Protein AF-A0A9N9P873-F1 (afdb_monomer_lite)

Organism: NCBI:txid1348616

pLDDT: mean 89.62, std 13.27, range [35.25, 96.69]

Sequence (82 aa):
GGGYSFFSGKDASRSYVTGCFETHLTHDLRGLTREQLKDLENWVSFYRDHHTYYR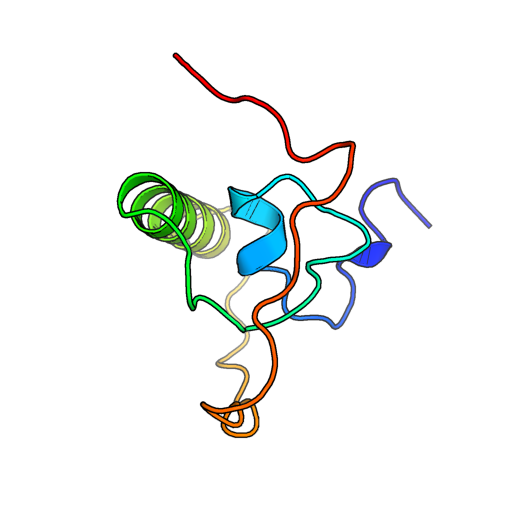VGRVVHKPIDPNSPIPPPCNDASDKKS

Structure (mmCIF, N/CA/C/O backbone):
data_AF-A0A9N9P873-F1
#
_entry.id   AF-A0A9N9P873-F1
#
loop_
_atom_site.group_PDB
_atom_site.id
_atom_site.type_symbol
_atom_site.label_atom_id
_atom_site.label_alt_id
_atom_site.label_comp_id
_atom_site.label_asym_id
_atom_site.label_entity_id
_atom_site.label_seq_id
_atom_site.pdbx_PDB_ins_code
_atom_site.Cartn_x
_atom_site.Cartn_y
_atom_site.Cartn_z
_atom_site.occupancy
_atom_site.B_iso_or_equiv
_atom_site.auth_seq_id
_atom_site.auth_comp_id
_atom_site.auth_asym_id
_atom_site.auth_atom_id
_atom_site.pdbx_PDB_model_num
ATOM 1 N N . GLY A 1 1 ? 19.885 -3.853 1.655 1.00 56.22 1 GLY A N 1
ATOM 2 C CA . GLY A 1 1 ? 18.466 -3.645 1.303 1.00 56.22 1 GLY A CA 1
ATOM 3 C C . GLY A 1 1 ? 18.162 -2.165 1.383 1.00 56.22 1 GLY A C 1
ATOM 4 O O . GLY A 1 1 ? 18.714 -1.520 2.262 1.00 56.22 1 GLY A O 1
ATOM 5 N N . GLY A 1 2 ? 17.377 -1.622 0.449 1.00 78.19 2 GLY A N 1
ATOM 6 C CA . GLY A 1 2 ? 16.993 -0.203 0.444 1.00 78.19 2 GLY A CA 1
ATOM 7 C C . GLY A 1 2 ? 15.817 0.109 1.377 1.00 78.19 2 GLY A C 1
ATOM 8 O O . GLY A 1 2 ? 15.200 -0.803 1.933 1.00 78.19 2 GLY A O 1
ATOM 9 N N . GLY A 1 3 ? 15.475 1.395 1.492 1.00 81.62 3 GLY A N 1
ATOM 10 C CA . GLY A 1 3 ? 14.441 1.910 2.403 1.00 81.62 3 GLY A CA 1
ATOM 11 C C . GLY A 1 3 ? 13.008 1.421 2.159 1.00 81.62 3 GLY A C 1
ATOM 12 O O . GLY A 1 3 ? 12.162 1.681 2.992 1.00 81.62 3 GLY A O 1
ATOM 13 N N . TYR A 1 4 ? 12.737 0.690 1.072 1.00 84.12 4 TYR A N 1
ATOM 14 C CA . TYR A 1 4 ? 11.425 0.090 0.763 1.00 84.12 4 TYR A CA 1
ATOM 15 C C . TYR A 1 4 ? 11.458 -1.444 0.709 1.00 84.12 4 TYR A C 1
ATOM 17 O O . TYR A 1 4 ? 10.554 -2.088 0.180 1.00 84.12 4 TYR A O 1
ATOM 25 N N . SER A 1 5 ? 12.522 -2.063 1.228 1.00 88.81 5 SER A N 1
ATOM 26 C CA . SER A 1 5 ? 12.710 -3.518 1.148 1.00 88.81 5 SER A CA 1
ATOM 27 C C . SER A 1 5 ? 11.620 -4.335 1.854 1.00 88.81 5 SER A C 1
ATOM 29 O O . SER A 1 5 ? 11.404 -5.488 1.486 1.00 88.81 5 SER A O 1
ATOM 31 N N . PHE A 1 6 ? 10.889 -3.744 2.803 1.00 88.94 6 PHE A N 1
ATOM 32 C CA . PHE A 1 6 ? 9.756 -4.380 3.481 1.00 88.94 6 PHE A CA 1
ATOM 33 C C . PHE A 1 6 ? 8.579 -4.709 2.547 1.00 88.94 6 PHE A C 1
ATOM 35 O O . PHE A 1 6 ? 7.815 -5.621 2.869 1.00 88.94 6 PHE A O 1
ATOM 42 N N . PHE A 1 7 ? 8.467 -4.048 1.386 1.00 92.62 7 PHE A N 1
ATOM 43 C CA . PHE A 1 7 ? 7.444 -4.331 0.371 1.00 92.62 7 PHE A CA 1
ATOM 44 C C . PHE A 1 7 ? 7.777 -5.517 -0.541 1.00 92.62 7 PHE A C 1
ATOM 46 O O . PHE A 1 7 ? 6.887 -6.059 -1.197 1.00 92.62 7 PHE A O 1
ATOM 53 N N . SER A 1 8 ? 9.037 -5.951 -0.595 1.00 92.81 8 SER A N 1
ATOM 54 C CA . SER A 1 8 ? 9.463 -7.020 -1.499 1.00 92.81 8 SER A CA 1
ATOM 55 C C . SER A 1 8 ? 8.695 -8.322 -1.244 1.00 92.81 8 SER A C 1
ATOM 57 O O . SER A 1 8 ? 8.752 -8.885 -0.151 1.00 92.81 8 SER A O 1
ATOM 59 N N . GLY A 1 9 ? 8.006 -8.820 -2.276 1.00 93.06 9 GLY A N 1
ATOM 60 C CA . GLY A 1 9 ? 7.300 -10.106 -2.244 1.00 93.06 9 GLY A CA 1
ATOM 61 C C . GLY A 1 9 ? 6.019 -10.130 -1.405 1.00 93.06 9 GLY A C 1
ATOM 62 O O . GLY A 1 9 ? 5.538 -11.215 -1.083 1.00 93.06 9 GLY A O 1
ATOM 63 N N . LYS A 1 10 ? 5.467 -8.969 -1.037 1.00 94.62 10 LYS A N 1
ATOM 64 C CA . LYS A 1 10 ? 4.247 -8.856 -0.226 1.00 94.62 10 LYS A CA 1
ATOM 65 C C . LYS A 1 10 ? 3.214 -7.976 -0.916 1.00 94.62 10 LYS A C 1
ATOM 67 O O . LYS A 1 10 ? 3.557 -7.136 -1.743 1.00 94.62 10 LYS A O 1
ATOM 72 N N . ASP A 1 11 ? 1.950 -8.152 -0.544 1.00 95.56 11 ASP A N 1
ATOM 73 C CA . ASP A 1 11 ? 0.927 -7.167 -0.883 1.00 95.56 11 ASP A CA 1
ATOM 74 C C . ASP A 1 11 ? 1.084 -5.958 0.050 1.00 95.56 11 ASP A C 1
ATOM 76 O O . ASP A 1 11 ? 1.022 -6.092 1.270 1.00 95.56 11 ASP A O 1
ATOM 80 N N . ALA A 1 12 ? 1.341 -4.790 -0.531 1.00 95.12 12 ALA A N 1
ATOM 81 C CA . ALA A 1 12 ? 1.524 -3.531 0.181 1.00 95.12 12 ALA A CA 1
ATOM 82 C C . ALA A 1 12 ? 0.323 -2.579 0.024 1.00 95.12 12 ALA A C 1
ATOM 84 O O . ALA A 1 12 ? 0.406 -1.424 0.438 1.00 95.12 12 ALA A O 1
ATOM 85 N N . SER A 1 13 ? -0.794 -3.037 -0.553 1.00 95.62 13 SER A N 1
ATOM 86 C CA . SER A 1 13 ? -1.956 -2.209 -0.912 1.00 95.62 13 SER A CA 1
ATOM 87 C C . SER A 1 13 ? -2.474 -1.392 0.268 1.00 95.62 13 SER A C 1
ATOM 89 O O . SER A 1 13 ? -2.583 -0.170 0.182 1.00 95.62 13 SER A O 1
ATOM 91 N N . ARG A 1 14 ? -2.730 -2.045 1.410 1.00 95.94 14 ARG A N 1
ATOM 92 C CA . ARG A 1 14 ? -3.172 -1.352 2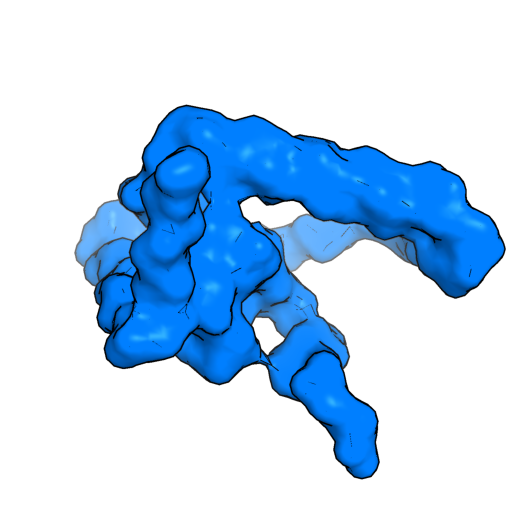.628 1.00 95.94 14 ARG A CA 1
ATOM 93 C C . ARG A 1 14 ? -2.108 -0.383 3.141 1.00 95.94 14 ARG A C 1
ATOM 95 O O . ARG A 1 14 ? -2.421 0.711 3.605 1.00 95.94 14 ARG A O 1
ATOM 102 N N . SER A 1 15 ? -0.848 -0.782 3.055 1.00 94.88 15 SER A N 1
ATOM 103 C CA . SER A 1 15 ? 0.295 -0.013 3.526 1.00 94.88 15 SER A CA 1
ATOM 104 C C . SER A 1 15 ? 0.450 1.333 2.810 1.00 94.88 15 SER A C 1
ATOM 106 O O . SER A 1 15 ? 0.600 2.359 3.472 1.00 94.88 15 SER A O 1
ATOM 108 N N . TYR A 1 16 ? 0.300 1.355 1.479 1.00 92.56 16 TYR A N 1
ATOM 109 C CA . TYR A 1 16 ? 0.406 2.571 0.659 1.00 92.56 16 TYR A CA 1
ATOM 110 C C . TYR A 1 16 ? -0.541 3.696 1.081 1.00 92.56 16 TYR A C 1
ATOM 112 O O . TYR A 1 16 ? -0.197 4.869 0.949 1.00 92.56 16 TYR A O 1
ATOM 120 N N . VAL A 1 17 ? -1.726 3.345 1.582 1.00 94.75 17 VAL A N 1
ATOM 121 C CA . VAL A 1 17 ? -2.804 4.307 1.871 1.00 94.75 17 VAL A CA 1
ATOM 122 C C . VAL A 1 17 ? -2.997 4.578 3.360 1.00 94.75 17 VAL A C 1
ATOM 124 O O . VAL A 1 17 ? -3.701 5.505 3.747 1.00 94.75 17 VAL A O 1
ATOM 127 N N . THR A 1 18 ? -2.359 3.777 4.212 1.00 93.25 18 THR A N 1
ATOM 128 C CA . THR A 1 18 ? -2.388 3.956 5.671 1.00 93.25 18 THR A CA 1
ATOM 129 C C . THR A 1 18 ? -1.083 4.509 6.233 1.00 93.25 18 THR A C 1
ATOM 131 O O . THR A 1 18 ? -1.075 4.961 7.370 1.00 93.25 18 THR A O 1
ATOM 134 N N . GLY A 1 19 ? 0.023 4.450 5.482 1.00 91.06 19 GLY A N 1
ATOM 135 C CA . GLY A 1 19 ? 1.354 4.842 5.962 1.00 91.06 19 GLY A CA 1
ATOM 136 C C . GLY A 1 19 ? 2.029 3.803 6.866 1.00 91.06 19 GLY A C 1
ATOM 137 O O . GLY A 1 19 ? 3.199 3.946 7.203 1.00 91.06 19 GLY A O 1
ATOM 138 N N . CYS A 1 20 ? 1.340 2.714 7.215 1.00 92.81 20 CYS A N 1
ATOM 139 C CA . CYS A 1 20 ? 1.877 1.654 8.064 1.00 92.81 20 CYS A CA 1
ATOM 140 C C . CYS A 1 20 ? 2.733 0.662 7.269 1.00 92.81 20 CYS A C 1
ATOM 142 O O . CYS A 1 20 ? 2.304 -0.452 6.947 1.00 92.81 20 CYS A O 1
ATOM 144 N N . PHE A 1 21 ? 3.949 1.087 6.939 1.00 91.19 21 PHE A N 1
ATOM 145 C CA . PHE A 1 21 ? 4.900 0.387 6.066 1.00 91.19 21 PHE A CA 1
ATOM 146 C C . PHE A 1 21 ? 5.425 -0.945 6.607 1.00 91.19 21 PHE A C 1
ATOM 148 O O . PHE A 1 21 ? 5.758 -1.836 5.828 1.00 91.19 21 PHE A O 1
ATOM 155 N N . GLU A 1 22 ? 5.400 -1.137 7.923 1.00 89.31 22 GLU A N 1
ATOM 156 C CA . GLU A 1 22 ? 5.870 -2.379 8.545 1.00 89.31 22 GLU A CA 1
ATOM 157 C C . GLU A 1 22 ? 4.735 -3.351 8.896 1.00 89.31 22 GLU A C 1
ATOM 159 O O . GLU A 1 22 ? 4.910 -4.566 8.797 1.00 89.31 22 GLU A O 1
ATOM 164 N N . THR A 1 23 ? 3.556 -2.841 9.272 1.00 92.00 23 THR A N 1
ATOM 165 C CA . THR A 1 23 ? 2.468 -3.659 9.840 1.00 92.00 23 THR A CA 1
ATOM 166 C C . THR A 1 23 ? 1.302 -3.910 8.883 1.00 92.00 23 THR A C 1
ATOM 168 O O . THR A 1 23 ? 0.612 -4.917 9.023 1.00 92.00 23 THR A O 1
ATOM 171 N N . HIS A 1 24 ? 1.073 -3.055 7.879 1.00 94.88 24 HIS A N 1
ATOM 172 C CA . HIS A 1 24 ? -0.030 -3.202 6.914 1.00 94.88 24 HIS A CA 1
ATOM 173 C C . HIS A 1 24 ? 0.394 -3.855 5.591 1.00 94.88 24 HIS A C 1
ATOM 175 O O . HIS A 1 24 ? -0.114 -3.522 4.521 1.00 94.88 24 HIS A O 1
ATOM 181 N N . LEU A 1 25 ? 1.307 -4.822 5.664 1.00 94.69 25 LEU A N 1
ATOM 182 C CA . LEU A 1 25 ? 1.773 -5.620 4.527 1.00 94.69 25 LEU A CA 1
ATOM 183 C C . LEU A 1 25 ? 0.769 -6.743 4.202 1.00 94.69 25 LEU A C 1
ATOM 185 O O . LEU A 1 25 ? 1.053 -7.926 4.397 1.00 94.69 25 LEU A O 1
ATOM 189 N N . THR A 1 26 ? -0.442 -6.357 3.792 1.00 95.38 26 THR A N 1
ATOM 190 C CA . THR A 1 26 ? -1.579 -7.256 3.557 1.00 95.38 26 THR A CA 1
ATOM 191 C C . THR A 1 26 ? -2.527 -6.750 2.461 1.00 95.38 26 THR A C 1
ATOM 193 O O . THR A 1 26 ? -2.619 -5.547 2.205 1.00 95.38 26 THR A O 1
ATOM 196 N N . HIS A 1 27 ? -3.287 -7.682 1.872 1.00 96.06 27 HIS A N 1
ATOM 197 C CA . HIS A 1 27 ? -4.358 -7.435 0.897 1.00 96.06 27 HIS A CA 1
ATOM 198 C C . HIS A 1 27 ? -5.704 -7.052 1.545 1.00 96.06 27 HIS A C 1
ATOM 200 O O . HIS A 1 27 ? -6.716 -6.931 0.855 1.00 96.06 27 HIS A O 1
ATOM 206 N N . ASP A 1 28 ? -5.748 -6.889 2.872 1.00 96.69 28 ASP A N 1
ATOM 207 C CA . ASP A 1 28 ? -6.965 -6.523 3.603 1.00 96.69 28 ASP A CA 1
ATOM 208 C C . ASP A 1 28 ? -7.326 -5.040 3.454 1.00 96.69 28 ASP A C 1
ATOM 210 O O . ASP A 1 28 ? -6.738 -4.162 4.088 1.00 96.69 28 ASP A O 1
ATOM 214 N N . LEU A 1 29 ? -8.346 -4.769 2.643 1.00 95.94 29 LEU A N 1
ATOM 215 C CA . LEU A 1 29 ? -8.878 -3.426 2.406 1.00 95.94 29 LEU A CA 1
ATOM 216 C C . LEU A 1 29 ? -10.086 -3.081 3.294 1.00 95.94 29 LEU A C 1
ATOM 218 O O . LEU A 1 29 ? -10.647 -1.990 3.173 1.00 95.94 29 LEU A O 1
ATOM 222 N N . ARG A 1 30 ? -10.519 -3.985 4.186 1.00 95.75 30 ARG A N 1
ATOM 223 C CA . ARG A 1 30 ? -11.648 -3.723 5.093 1.00 95.75 30 ARG A CA 1
ATOM 224 C C . ARG A 1 30 ? -11.303 -2.566 6.027 1.00 95.75 30 ARG A C 1
ATOM 226 O O . ARG A 1 30 ? -10.171 -2.456 6.492 1.00 95.75 30 ARG A O 1
ATOM 233 N N . GLY A 1 31 ? -12.285 -1.717 6.324 1.00 93.31 31 GLY A N 1
ATOM 234 C CA . GLY A 1 31 ? -12.127 -0.593 7.254 1.00 93.31 31 GLY A CA 1
ATOM 235 C C . GLY A 1 31 ? -11.328 0.601 6.719 1.00 93.31 31 GLY A C 1
ATOM 236 O O . GLY A 1 31 ? -11.126 1.550 7.469 1.00 93.31 31 GLY A O 1
ATOM 237 N N . LEU A 1 32 ? -10.888 0.578 5.455 1.00 95.00 32 LEU A N 1
ATOM 238 C CA . LEU A 1 32 ? -10.316 1.757 4.803 1.00 95.00 32 LEU A CA 1
ATOM 239 C C . LEU A 1 32 ? -11.407 2.778 4.466 1.00 95.00 32 LEU A C 1
ATOM 241 O O . LEU A 1 32 ? -12.542 2.411 4.146 1.00 95.00 32 LEU A O 1
ATOM 245 N N . THR A 1 33 ? -11.060 4.064 4.518 1.00 95.06 33 THR A N 1
ATOM 246 C CA . THR A 1 33 ? -11.974 5.135 4.105 1.00 95.06 33 THR A CA 1
ATOM 247 C C . THR A 1 33 ? -12.122 5.180 2.583 1.00 95.06 33 THR A C 1
ATOM 249 O O . THR A 1 33 ? -11.343 4.583 1.836 1.00 95.06 33 THR A O 1
ATOM 252 N N . ARG A 1 34 ? -13.126 5.915 2.088 1.00 94.81 34 ARG A N 1
ATOM 253 C CA . ARG A 1 34 ? -13.323 6.088 0.639 1.00 94.81 34 ARG A CA 1
ATOM 254 C C . ARG A 1 34 ? -12.149 6.819 -0.007 1.00 94.81 34 ARG A C 1
ATOM 256 O O . ARG A 1 34 ? -11.766 6.489 -1.123 1.00 94.81 34 ARG A O 1
ATOM 263 N N . GLU A 1 35 ? -11.575 7.780 0.704 1.00 95.00 35 GLU A N 1
ATOM 264 C CA . GLU A 1 35 ? -10.403 8.543 0.285 1.00 95.00 35 GLU A CA 1
ATOM 265 C C . GLU A 1 35 ? -9.187 7.621 0.159 1.00 95.00 35 GLU A C 1
ATOM 267 O O . GLU A 1 35 ? -8.532 7.623 -0.876 1.00 95.00 35 GLU A O 1
ATOM 272 N N . GLN A 1 36 ? -8.960 6.742 1.140 1.00 95.31 36 GLN A N 1
ATOM 273 C CA . GLN A 1 36 ? -7.880 5.754 1.082 1.00 95.31 36 GLN A CA 1
ATOM 274 C C . GLN A 1 36 ? -8.054 4.762 -0.072 1.00 95.31 36 GLN A C 1
ATOM 276 O O . GLN A 1 36 ? -7.085 4.417 -0.740 1.00 95.31 36 GLN A O 1
ATOM 281 N N . LEU A 1 37 ? -9.279 4.307 -0.344 1.00 96.44 37 LEU A N 1
ATOM 282 C CA . LEU A 1 37 ? -9.544 3.434 -1.492 1.00 96.44 37 LEU A CA 1
ATOM 283 C C . LEU A 1 37 ? -9.281 4.151 -2.823 1.00 96.44 37 LEU A C 1
ATOM 285 O O . LEU A 1 37 ? -8.696 3.560 -3.728 1.00 96.44 37 LEU A O 1
ATOM 289 N N . LYS A 1 38 ? -9.637 5.434 -2.927 1.00 96.50 38 LYS A N 1
ATOM 290 C CA . LYS A 1 38 ? -9.309 6.260 -4.095 1.00 96.50 38 LYS A CA 1
ATOM 291 C C . LYS A 1 38 ? -7.796 6.446 -4.252 1.00 96.50 38 LYS A C 1
ATOM 293 O O . LYS A 1 38 ? -7.271 6.350 -5.358 1.00 96.50 38 LYS A O 1
ATOM 298 N N . ASP A 1 39 ? -7.077 6.664 -3.156 1.00 95.81 39 ASP A N 1
ATOM 299 C CA . ASP A 1 39 ? -5.618 6.767 -3.187 1.00 95.81 39 ASP A CA 1
ATOM 300 C C . ASP A 1 39 ? -4.958 5.448 -3.604 1.00 95.81 39 ASP A C 1
ATOM 302 O O . ASP A 1 39 ? -3.949 5.460 -4.311 1.00 95.81 39 ASP A O 1
ATOM 306 N N . LEU A 1 40 ? -5.555 4.304 -3.257 1.00 96.19 40 LEU A N 1
ATOM 307 C CA . LEU A 1 40 ? -5.094 3.005 -3.742 1.00 96.19 4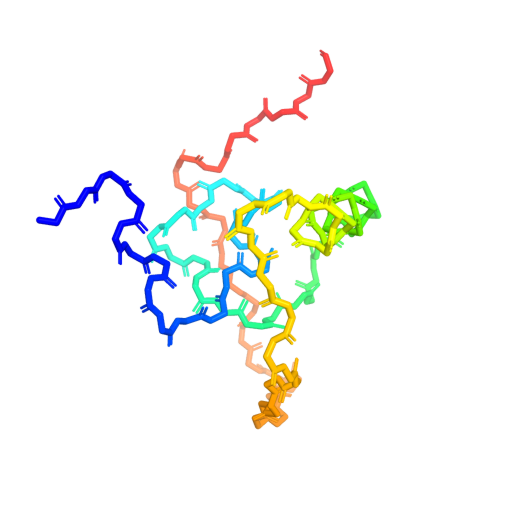0 LEU A CA 1
ATOM 308 C C . LEU A 1 40 ? -5.217 2.905 -5.269 1.00 96.19 40 LEU A C 1
ATOM 310 O O . LEU A 1 40 ? -4.287 2.441 -5.926 1.00 96.19 40 LEU A O 1
ATOM 314 N N . GLU A 1 41 ? -6.321 3.375 -5.854 1.00 96.25 41 GLU A N 1
ATOM 315 C CA . GLU A 1 41 ? -6.496 3.417 -7.314 1.00 96.25 41 GLU A CA 1
ATOM 316 C C . GLU A 1 41 ? -5.452 4.315 -8.001 1.00 96.25 41 GLU A C 1
ATOM 318 O O . GLU A 1 41 ? -4.951 3.979 -9.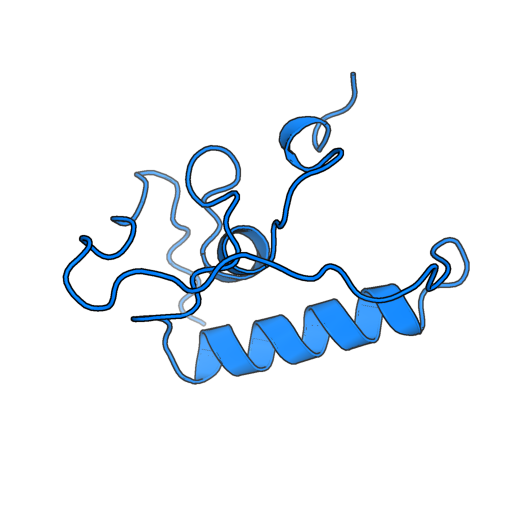084 1.00 96.25 41 GLU A O 1
ATOM 323 N N . ASN A 1 42 ? -5.072 5.423 -7.355 1.00 96.50 42 ASN A N 1
ATOM 324 C CA . ASN A 1 42 ? -3.995 6.293 -7.828 1.00 96.50 42 ASN A CA 1
ATOM 325 C C . ASN A 1 42 ? -2.647 5.557 -7.830 1.00 96.50 42 ASN A C 1
ATOM 327 O O . ASN A 1 42 ? -1.937 5.594 -8.835 1.00 96.50 42 ASN A O 1
ATOM 331 N N . TRP A 1 43 ? -2.315 4.832 -6.755 1.00 95.62 43 TRP A N 1
ATOM 332 C CA . TRP A 1 43 ? -1.101 4.009 -6.691 1.00 95.62 43 TRP A CA 1
ATOM 333 C C . TRP A 1 43 ? -1.093 2.889 -7.733 1.00 95.62 43 TRP A C 1
ATOM 335 O O . TRP A 1 43 ? -0.073 2.662 -8.386 1.00 95.62 43 TRP A O 1
ATOM 345 N N . VAL A 1 44 ? -2.229 2.220 -7.946 1.00 95.38 44 VAL A N 1
ATOM 346 C CA . VAL A 1 44 ? -2.375 1.206 -9.002 1.00 95.38 44 VAL A CA 1
ATOM 347 C C . VAL A 1 44 ? -2.095 1.813 -10.376 1.00 95.38 44 VAL A C 1
ATOM 349 O O . VAL A 1 44 ? -1.364 1.220 -11.170 1.00 95.38 44 VAL A O 1
ATOM 352 N N . SER A 1 45 ? -2.643 2.998 -10.655 1.00 96.06 45 SER A N 1
ATOM 353 C CA . SER A 1 45 ? -2.406 3.699 -11.920 1.00 96.06 45 SER A CA 1
ATOM 354 C C . SER A 1 45 ? -0.949 4.126 -12.070 1.00 96.06 45 SER A C 1
ATOM 356 O O . SER A 1 45 ? -0.353 3.870 -13.111 1.00 96.06 45 SER A O 1
ATOM 358 N N . PHE A 1 46 ? -0.339 4.665 -11.009 1.00 95.75 46 PHE A N 1
ATOM 359 C CA . PHE A 1 46 ? 1.084 4.998 -10.988 1.00 95.75 46 PHE A CA 1
ATOM 360 C C . PHE A 1 46 ? 1.942 3.796 -11.393 1.00 95.75 46 PHE A C 1
ATOM 362 O O . PHE A 1 46 ? 2.677 3.890 -12.367 1.00 95.75 46 PHE A O 1
ATOM 369 N N . TYR A 1 47 ? 1.818 2.648 -10.718 1.00 94.94 47 TYR A N 1
ATOM 370 C CA . TYR A 1 47 ? 2.644 1.471 -11.024 1.00 94.94 47 TYR A CA 1
ATOM 371 C C . TYR A 1 47 ? 2.365 0.866 -12.401 1.00 94.94 47 TYR A C 1
ATOM 373 O O . TYR A 1 47 ? 3.272 0.302 -13.010 1.00 94.94 47 TYR A O 1
ATOM 381 N N . ARG A 1 48 ? 1.125 0.965 -12.890 1.00 95.06 48 ARG A N 1
ATOM 382 C CA . ARG A 1 48 ? 0.756 0.507 -14.234 1.00 95.06 48 ARG A CA 1
ATOM 383 C C . ARG A 1 48 ? 1.410 1.358 -15.322 1.00 95.06 48 ARG A C 1
ATOM 385 O O . ARG A 1 48 ? 1.853 0.801 -16.321 1.00 95.06 48 ARG A O 1
ATOM 392 N N . ASP A 1 49 ? 1.445 2.672 -15.120 1.00 95.56 49 ASP A N 1
ATOM 393 C CA . ASP A 1 49 ? 1.829 3.645 -16.145 1.00 95.56 49 ASP A CA 1
ATOM 394 C C . ASP A 1 49 ? 3.300 4.108 -15.987 1.00 95.56 49 ASP A C 1
ATOM 396 O O . ASP A 1 49 ? 3.823 4.861 -16.812 1.00 95.56 49 ASP A O 1
ATOM 400 N N . HIS A 1 50 ? 4.005 3.651 -14.944 1.00 95.75 50 HIS A N 1
ATOM 401 C CA . HIS A 1 50 ? 5.396 4.013 -14.673 1.00 95.75 50 HIS A CA 1
ATOM 402 C C . HIS A 1 50 ? 6.379 3.325 -15.630 1.00 95.75 50 HIS A C 1
ATOM 404 O O . HIS A 1 50 ? 6.455 2.105 -15.702 1.00 95.75 50 HIS A O 1
ATOM 410 N N . HIS A 1 51 ? 7.239 4.112 -16.275 1.00 95.75 51 HIS A N 1
ATOM 411 C CA . HIS A 1 51 ? 8.208 3.654 -17.279 1.00 95.75 51 HIS A CA 1
ATOM 412 C C . HIS A 1 51 ? 9.194 2.550 -16.838 1.00 95.75 51 HIS A C 1
ATOM 414 O O . HIS A 1 51 ? 9.706 1.828 -17.6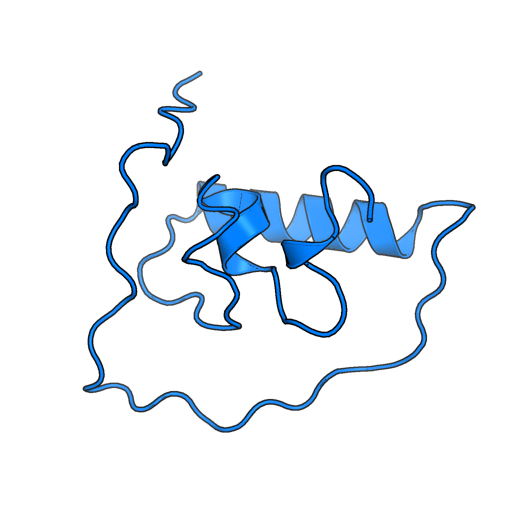90 1.00 95.75 51 HIS A O 1
ATOM 420 N N . THR A 1 52 ? 9.491 2.409 -15.540 1.00 95.62 52 THR A N 1
ATOM 421 C CA . THR A 1 52 ? 10.397 1.354 -15.029 1.00 95.62 52 THR A CA 1
ATOM 422 C C . THR A 1 52 ? 9.691 0.149 -14.413 1.00 95.62 52 THR A C 1
ATOM 424 O O . THR A 1 52 ? 10.348 -0.860 -14.148 1.00 95.62 52 THR A O 1
ATOM 427 N N . TYR A 1 53 ? 8.382 0.230 -14.160 1.00 94.50 53 TYR A N 1
ATOM 428 C CA . TYR A 1 53 ? 7.617 -0.877 -13.593 1.00 94.50 53 TYR A CA 1
ATOM 429 C C . TYR A 1 53 ? 6.798 -1.542 -14.693 1.00 94.50 53 TYR A C 1
ATOM 431 O O . TYR A 1 53 ? 6.254 -0.887 -15.572 1.00 94.50 53 TYR A O 1
ATOM 439 N N . TYR A 1 54 ? 6.720 -2.868 -14.657 1.00 94.94 54 TYR A N 1
ATOM 440 C CA . TYR A 1 54 ? 5.998 -3.640 -15.659 1.00 94.94 54 TYR A CA 1
ATOM 441 C C . TYR A 1 54 ? 5.002 -4.575 -14.983 1.00 94.94 54 TYR A C 1
ATOM 443 O O . TYR A 1 54 ? 5.294 -5.234 -13.982 1.00 94.94 54 TYR A O 1
ATOM 451 N N . ARG A 1 55 ? 3.793 -4.642 -15.542 1.00 94.69 55 ARG A N 1
ATOM 452 C CA . ARG A 1 55 ? 2.739 -5.529 -15.049 1.00 94.69 55 ARG A CA 1
ATOM 453 C C . ARG A 1 55 ? 3.061 -6.976 -15.422 1.00 94.69 55 ARG A C 1
ATOM 455 O O . ARG A 1 55 ? 2.917 -7.365 -16.575 1.00 94.69 55 ARG A O 1
ATOM 462 N N . VAL A 1 56 ? 3.418 -7.780 -14.424 1.00 95.38 56 VAL A N 1
ATOM 463 C CA . VAL A 1 56 ? 3.744 -9.209 -14.601 1.00 95.38 56 VAL A CA 1
ATOM 464 C C . VAL A 1 56 ? 2.542 -10.150 -14.512 1.00 95.38 56 VAL A C 1
ATOM 466 O O . VAL A 1 56 ? 2.609 -11.276 -14.989 1.00 95.38 56 VAL A O 1
ATOM 469 N N . GLY A 1 57 ? 1.433 -9.721 -13.903 1.00 95.38 57 GLY A N 1
ATOM 470 C CA . GLY A 1 57 ? 0.266 -10.580 -13.706 1.00 95.38 57 GLY A CA 1
ATOM 471 C C . GLY A 1 57 ? -0.662 -10.086 -12.601 1.00 95.38 57 GLY A C 1
ATOM 472 O O . GLY A 1 57 ? -0.689 -8.897 -12.284 1.00 95.38 57 GLY A O 1
ATOM 473 N N . ARG A 1 58 ? -1.441 -11.010 -12.030 1.00 94.94 58 ARG A N 1
ATOM 474 C CA . ARG A 1 58 ? -2.332 -10.773 -10.887 1.00 94.94 58 ARG A CA 1
ATOM 475 C C . ARG A 1 58 ? -1.957 -11.719 -9.753 1.00 94.94 58 ARG A C 1
ATOM 477 O O . ARG A 1 58 ? -1.858 -12.922 -9.975 1.00 94.94 58 ARG A O 1
ATOM 484 N N . VAL A 1 59 ? -1.809 -11.183 -8.546 1.00 95.50 59 VAL A N 1
ATOM 485 C CA . VAL A 1 59 ? -1.635 -11.994 -7.337 1.00 95.50 59 VAL A CA 1
ATOM 486 C C . VAL A 1 59 ? -3.004 -12.504 -6.881 1.00 95.50 59 VAL A C 1
ATOM 488 O O . VAL A 1 59 ? -3.971 -11.742 -6.815 1.00 95.50 59 VAL A O 1
ATOM 491 N N . VAL A 1 60 ? -3.108 -13.807 -6.618 1.00 96.38 60 VAL A N 1
ATOM 492 C CA . VAL A 1 60 ? -4.326 -14.445 -6.102 1.00 96.38 60 VAL A CA 1
ATOM 493 C C . VAL A 1 60 ? -4.114 -14.741 -4.624 1.00 96.38 60 VAL A C 1
ATOM 495 O O . VAL A 1 60 ? -3.277 -15.567 -4.266 1.00 96.38 60 VAL A O 1
ATOM 498 N N . HIS A 1 61 ? -4.873 -14.063 -3.768 1.00 95.19 61 HIS A N 1
ATOM 499 C CA . HIS A 1 61 ? -4.808 -14.251 -2.323 1.00 95.19 61 HIS A CA 1
ATOM 500 C C . HIS A 1 61 ? -5.872 -15.233 -1.835 1.00 95.19 61 HIS A C 1
ATOM 502 O O . HIS A 1 61 ? -6.927 -15.396 -2.452 1.00 95.19 61 HIS A O 1
ATOM 508 N N . LYS A 1 62 ? -5.610 -15.861 -0.685 1.00 95.12 62 LYS A N 1
ATOM 509 C CA . LYS A 1 62 ? -6.648 -16.590 0.048 1.00 95.12 62 LYS A CA 1
ATOM 510 C C . LYS A 1 62 ? -7.736 -15.605 0.512 1.00 95.12 62 LYS A C 1
ATOM 512 O O . LYS A 1 62 ? -7.409 -14.449 0.809 1.00 95.12 62 LYS A O 1
ATOM 517 N N . PRO A 1 63 ? -9.003 -16.044 0.605 1.00 95.31 63 PRO A N 1
ATOM 518 C CA . PRO A 1 63 ? -10.053 -15.240 1.215 1.00 95.31 63 PRO A CA 1
ATOM 519 C C . PRO A 1 63 ? -9.659 -14.804 2.627 1.00 95.31 63 PRO A C 1
ATOM 521 O O . PRO A 1 63 ? -9.018 -15.560 3.359 1.00 95.31 63 PRO A O 1
ATOM 524 N N . ILE A 1 64 ? -10.043 -13.588 2.998 1.00 94.81 64 ILE A N 1
ATOM 525 C CA . ILE A 1 64 ? -9.875 -13.083 4.360 1.00 94.81 64 ILE A CA 1
ATOM 526 C C . ILE A 1 64 ? -11.072 -13.561 5.174 1.00 94.81 64 ILE A C 1
ATOM 528 O O . ILE A 1 64 ? -12.211 -13.402 4.733 1.00 94.81 64 ILE A O 1
ATOM 532 N N . ASP A 1 65 ? -10.822 -14.134 6.351 1.00 95.31 65 ASP A N 1
ATOM 533 C CA . ASP A 1 65 ? -11.894 -14.483 7.282 1.00 95.31 65 ASP A CA 1
ATOM 534 C C . ASP A 1 65 ? -12.617 -13.196 7.717 1.00 95.31 65 ASP A C 1
ATOM 536 O O . ASP A 1 65 ? -11.980 -12.328 8.326 1.00 95.31 65 ASP A O 1
ATOM 540 N N . PRO A 1 66 ? -13.923 -13.037 7.435 1.00 93.56 66 PRO A N 1
ATOM 541 C CA . PRO A 1 66 ? -14.661 -11.829 7.787 1.00 93.56 66 PRO A CA 1
ATOM 542 C C . PRO A 1 66 ? -14.683 -11.548 9.295 1.00 93.56 66 PRO A C 1
ATOM 544 O O . PRO A 1 66 ? -14.806 -10.385 9.671 1.00 93.56 66 PRO A O 1
ATOM 547 N N . ASN A 1 67 ? -14.508 -12.570 10.139 1.00 95.44 67 ASN A N 1
ATOM 548 C CA . ASN A 1 67 ? -14.493 -12.442 11.598 1.00 95.44 67 ASN A CA 1
ATOM 549 C C . ASN A 1 67 ? -13.097 -12.159 12.165 1.00 95.44 67 ASN A C 1
ATOM 551 O O . ASN A 1 67 ? -12.963 -11.839 13.346 1.00 95.44 67 ASN A O 1
ATOM 555 N N . SER A 1 68 ? -12.050 -12.272 11.342 1.00 95.00 68 SER A N 1
ATOM 556 C CA . SER A 1 68 ? -10.703 -11.891 11.764 1.00 95.00 68 SER A CA 1
ATOM 557 C C . SER A 1 68 ? -10.628 -10.380 12.017 1.00 95.00 68 SER A C 1
ATOM 559 O O . SER A 1 68 ? -11.243 -9.607 11.268 1.00 95.00 68 SER A O 1
ATOM 561 N N . PRO A 1 69 ? -9.875 -9.942 13.044 1.00 95.12 69 PRO A N 1
ATOM 562 C CA . PRO A 1 69 ? -9.745 -8.529 13.364 1.00 95.12 69 PRO A CA 1
ATOM 563 C C . PRO A 1 69 ? -9.130 -7.760 12.194 1.00 95.12 69 PRO A C 1
ATOM 565 O O . PRO A 1 69 ? -8.187 -8.219 11.546 1.00 95.12 69 PRO A O 1
ATOM 568 N N . ILE A 1 70 ? -9.666 -6.567 11.939 1.00 94.69 70 ILE A N 1
ATOM 569 C CA . ILE A 1 70 ? -9.103 -5.637 10.960 1.00 94.69 70 ILE A CA 1
ATOM 570 C C . ILE A 1 70 ? -7.740 -5.155 11.485 1.00 94.69 70 ILE A C 1
ATOM 572 O O . ILE A 1 70 ? -7.645 -4.846 12.677 1.00 94.69 70 ILE A O 1
ATOM 576 N N . PRO A 1 71 ? -6.697 -5.054 10.636 1.00 94.19 71 PRO A N 1
ATOM 577 C CA . PRO A 1 71 ? -5.393 -4.579 11.080 1.00 94.19 71 PRO A CA 1
ATOM 578 C C . PRO A 1 71 ? -5.494 -3.194 11.752 1.00 94.19 71 PRO A C 1
ATOM 580 O O . PRO A 1 71 ? -6.067 -2.273 11.145 1.00 94.19 71 PRO A O 1
ATOM 583 N N . PRO A 1 72 ? -4.986 -3.045 12.992 1.00 92.75 72 PRO A N 1
ATOM 584 C CA . PRO A 1 72 ? -5.088 -1.805 13.751 1.00 92.75 72 PRO A CA 1
ATOM 585 C C . PRO A 1 72 ? -4.147 -0.736 13.181 1.00 92.75 72 PRO A C 1
ATOM 587 O O . PRO A 1 72 ? -3.104 -1.084 12.628 1.00 92.75 72 PRO A O 1
ATOM 590 N N . PRO A 1 73 ? -4.462 0.561 13.341 1.00 89.62 73 PRO A N 1
ATOM 591 C CA . PRO A 1 73 ? -3.541 1.624 12.954 1.00 89.62 73 PRO A CA 1
ATOM 592 C C . PRO A 1 73 ? -2.204 1.484 13.697 1.00 89.62 73 PRO A C 1
ATOM 594 O O . PRO A 1 73 ? -2.162 1.079 14.859 1.00 89.62 73 PRO A O 1
ATOM 597 N N . CYS A 1 74 ? -1.109 1.814 13.019 1.00 88.81 74 CYS A N 1
ATOM 598 C CA . CYS A 1 74 ? 0.213 1.924 13.625 1.00 88.81 74 CYS A CA 1
ATOM 599 C C . CYS A 1 74 ? 0.443 3.345 14.164 1.00 88.81 74 CYS A C 1
ATOM 601 O O . CYS A 1 74 ? -0.260 4.278 13.783 1.00 88.81 74 CYS A O 1
ATOM 603 N N . ASN A 1 75 ? 1.460 3.518 15.010 1.00 76.56 75 ASN A N 1
ATOM 604 C CA . ASN A 1 75 ? 1.821 4.831 15.561 1.00 76.56 75 ASN A CA 1
ATOM 605 C C . ASN A 1 75 ? 2.241 5.837 14.474 1.00 76.56 75 ASN A C 1
ATOM 607 O O . ASN A 1 75 ? 2.036 7.033 14.637 1.00 76.56 75 ASN A O 1
ATOM 611 N N . ASP A 1 76 ? 2.769 5.334 13.356 1.00 66.12 76 ASP A N 1
ATOM 612 C CA . ASP A 1 76 ? 3.204 6.125 12.201 1.00 66.12 76 ASP A CA 1
ATOM 613 C C . ASP A 1 76 ? 2.123 6.235 11.112 1.00 66.12 76 ASP A C 1
ATOM 615 O O . ASP A 1 76 ? 2.419 6.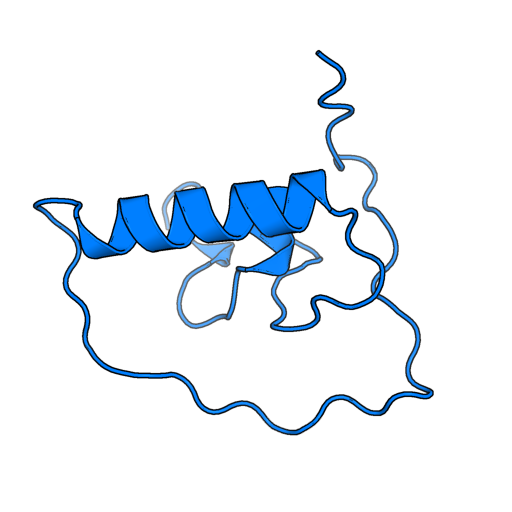621 9.979 1.00 66.12 76 ASP A O 1
ATOM 619 N N . ALA A 1 77 ? 0.870 5.864 11.420 1.00 62.53 77 ALA A N 1
ATOM 620 C CA . ALA A 1 77 ? -0.255 6.023 10.507 1.00 62.53 77 ALA A CA 1
ATOM 621 C C . ALA A 1 77 ? -0.483 7.521 10.310 1.00 62.53 77 ALA A C 1
ATOM 623 O O . ALA A 1 77 ? -1.166 8.166 11.098 1.00 62.53 77 ALA A O 1
ATOM 624 N N . SER A 1 78 ? 0.167 8.087 9.296 1.00 57.34 78 SER A N 1
ATOM 625 C CA . SER A 1 78 ? 0.211 9.525 9.097 1.00 57.34 78 SER A CA 1
ATOM 626 C C . SER A 1 78 ? -1.202 10.094 9.035 1.00 57.34 78 SER A C 1
ATOM 628 O O . SER A 1 78 ? -1.967 9.741 8.132 1.00 57.34 78 SER A O 1
ATOM 630 N N . ASP A 1 79 ? -1.494 11.016 9.954 1.00 50.56 79 ASP A N 1
ATOM 631 C CA . ASP A 1 79 ? -2.502 12.065 9.846 1.00 50.56 79 ASP A CA 1
ATOM 632 C C . ASP A 1 79 ? -2.289 12.858 8.545 1.00 50.56 79 ASP A C 1
ATOM 634 O O . ASP A 1 79 ? -1.841 14.001 8.546 1.00 50.56 79 ASP A O 1
ATOM 638 N N . LYS A 1 80 ? -2.596 12.273 7.387 1.00 48.81 80 LYS A N 1
ATOM 639 C CA . LYS A 1 80 ? -2.764 13.040 6.153 1.00 48.81 80 LYS A CA 1
ATOM 640 C C . LYS A 1 80 ? -4.177 13.604 6.143 1.00 48.81 80 LYS A C 1
ATOM 642 O O . LYS A 1 80 ? -5.028 13.187 5.364 1.00 48.81 80 LYS A O 1
ATOM 647 N N . LYS A 1 81 ? -4.431 14.544 7.057 1.00 39.06 81 LYS A N 1
ATOM 648 C CA . LYS A 1 81 ? -5.428 15.585 6.817 1.00 39.06 81 LYS A CA 1
ATOM 649 C C . LYS A 1 81 ? -4.777 16.679 5.974 1.00 39.06 81 LYS A C 1
ATOM 651 O O . LYS A 1 81 ? -3.587 16.948 6.105 1.00 39.06 81 LYS A O 1
ATOM 656 N N . SER A 1 82 ? -5.608 17.184 5.072 1.00 35.25 82 SER A N 1
ATOM 657 C CA . SER A 1 82 ? -5.358 18.177 4.031 1.00 35.25 82 SER A CA 1
ATOM 658 C C . SER A 1 82 ? -4.624 19.438 4.472 1.00 35.25 82 SER A C 1
ATOM 660 O O . SER A 1 82 ? -4.709 19.793 5.667 1.00 35.25 82 SER A O 1
#

Secondary structure (DSSP, 8-state):
--TTGGGTTS--HHHHHH--TTT--SS--TT--HHHHHHHHHHHHHHHH-TT--------PPPPPTTSPPPPPPTT------

Radius of gyration: 13.38 Å; chains: 1; bounding box: 33×35×33 Å

InterPro domains:
  IPR036400 Cytochrome b5-like heme/steroid binding domain superfamily [G3DSA:3.10.120.10] (1-61)
  IPR036400 Cytochrome b5-like heme/steroid binding domain superfamily [SSF55856] (2-60)
  IPR050577 MAPR/Neuferricin/Neudesin-like [PTHR10281] (1-62)

Foldseek 3Di:
DDPLCLQPPFQCLQCQLQVVSNQNRHPDPPPDDPVSVVVSVVVVVCQPVPPVHHDPDDDDDDDDDPPDDDRDRDPRRDPPDD